Protein AF-A0A821GHL8-F1 (afdb_monomer)

Secondary structure (DSSP, 8-state):
------S-GGGGGBPP--HHHHHHHHHS-B-SSSS-BSTTEEEE-BTTT--EEE-SSSSS--HHHHHHHHH---EEEETTT--EEETTTTEEE-SS-----

Sequence (101 aa):
MTNNVSRCPHVATIGFISSEDYLNVTQNEKCEKCDCIGPHLWLCLREGCLFVGCGSGKEKNDHSTDHEKEKAHPLQFNLTTKRIWCYVCNQEVRLNNDPQF

pLDDT: mean 85.37, std 15.44, range [37.5, 97.56]

Mean predicted aligned error: 6.23 Å

Nearest PDB structures (foldseek):
  2uzg-assembly1_A  TM=8.404E-01  e=7.650E-09  Homo sapiens
  3phd-assembly1_B  TM=9.073E-01  e=5.198E-06  Homo sapiens
  3phd-assembly1_D  TM=8.549E-01  e=4.015E-06  Homo sapiens
  4zux-assembly1_U  TM=7.223E-01  e=7.499E-04  Saccharomyces cerevisiae S288C
  4zux-assembly2_e  TM=6.440E-01  e=9.101E-04  Saccharomyces cerevisiae S288C

Structure (mmCIF, N/CA/C/O backbone):
data_AF-A0A821GHL8-F1
#
_entry.id   AF-A0A821GHL8-F1
#
loop_
_atom_site.group_PDB
_atom_site.id
_atom_site.type_symbol
_atom_site.label_atom_id
_atom_site.label_alt_id
_atom_site.label_comp_id
_atom_site.label_asym_id
_atom_site.label_entity_id
_atom_site.label_seq_id
_atom_site.pdbx_PDB_ins_code
_atom_site.Cartn_x
_atom_site.Cartn_y
_atom_site.Cartn_z
_atom_site.occupancy
_atom_site.B_iso_or_equiv
_atom_site.auth_seq_id
_atom_site.auth_comp_id
_atom_site.auth_asym_id
_atom_site.auth_atom_id
_atom_site.pdbx_PDB_model_num
ATOM 1 N N . MET A 1 1 ? 5.433 15.308 -27.112 1.00 37.50 1 MET A N 1
ATOM 2 C CA . MET A 1 1 ? 4.492 14.627 -26.199 1.00 37.50 1 MET A CA 1
ATOM 3 C C . MET A 1 1 ? 5.303 14.205 -24.988 1.00 37.50 1 MET A C 1
ATOM 5 O O . MET A 1 1 ? 6.117 13.301 -25.109 1.00 37.50 1 MET A O 1
ATOM 9 N N . THR A 1 2 ? 5.235 14.947 -23.884 1.00 38.91 2 THR A N 1
ATOM 10 C CA . THR A 1 2 ? 6.004 14.618 -22.677 1.00 38.91 2 THR A CA 1
ATOM 11 C C . THR A 1 2 ? 5.382 13.376 -22.054 1.00 38.91 2 THR A C 1
ATOM 13 O O . THR A 1 2 ? 4.350 13.453 -21.396 1.00 38.91 2 THR A O 1
ATOM 16 N N . ASN A 1 3 ? 5.970 12.212 -22.335 1.00 43.84 3 ASN A N 1
ATOM 17 C CA . ASN A 1 3 ? 5.572 10.964 -21.701 1.00 43.84 3 ASN A CA 1
ATOM 18 C C . ASN A 1 3 ? 6.010 11.065 -20.235 1.00 43.84 3 ASN A C 1
ATOM 20 O O . ASN A 1 3 ? 7.174 10.856 -19.897 1.00 43.84 3 ASN A O 1
ATOM 24 N N . ASN A 1 4 ? 5.109 11.579 -19.405 1.00 52.84 4 ASN A N 1
ATOM 25 C CA . ASN A 1 4 ? 5.368 11.904 -18.014 1.00 52.84 4 ASN A CA 1
ATOM 26 C C . ASN A 1 4 ? 5.201 10.606 -17.222 1.00 52.84 4 ASN A C 1
ATOM 28 O O . ASN A 1 4 ? 4.097 10.257 -16.820 1.00 52.84 4 ASN A O 1
ATOM 32 N N . VAL A 1 5 ? 6.285 9.835 -17.133 1.00 61.31 5 VAL A N 1
ATOM 33 C CA . VAL A 1 5 ? 6.319 8.529 -16.470 1.00 61.31 5 VAL A CA 1
ATOM 34 C C . VAL A 1 5 ? 6.838 8.738 -15.050 1.00 61.31 5 VAL A C 1
ATOM 36 O O . VAL A 1 5 ? 7.853 9.411 -14.853 1.00 61.31 5 VAL A O 1
ATOM 39 N N . SER A 1 6 ? 6.157 8.172 -14.050 1.00 74.12 6 SER A N 1
ATOM 40 C CA . SER A 1 6 ? 6.685 8.100 -12.683 1.00 74.12 6 SER A CA 1
ATOM 41 C C . SER A 1 6 ? 8.142 7.619 -12.678 1.00 74.12 6 SER A C 1
ATOM 43 O O . SER A 1 6 ? 8.515 6.729 -13.439 1.00 74.12 6 SER A O 1
ATOM 45 N N . ARG A 1 7 ? 8.974 8.154 -11.775 1.00 84.00 7 ARG A N 1
ATOM 46 C CA . ARG A 1 7 ? 10.375 7.710 -11.618 1.00 84.00 7 ARG A CA 1
ATOM 47 C C . ARG A 1 7 ? 10.502 6.276 -11.092 1.00 84.00 7 ARG A C 1
ATOM 49 O O . ARG A 1 7 ? 11.598 5.727 -11.087 1.00 84.00 7 ARG A O 1
ATOM 56 N N . CYS A 1 8 ? 9.407 5.686 -10.617 1.00 90.88 8 CYS A N 1
ATOM 57 C CA . CYS A 1 8 ? 9.374 4.306 -10.171 1.00 90.88 8 CYS A CA 1
ATOM 58 C C . CYS A 1 8 ? 8.832 3.415 -11.300 1.00 90.88 8 CYS A C 1
ATOM 60 O O . CYS A 1 8 ? 7.654 3.537 -11.629 1.00 90.88 8 CYS A O 1
ATOM 62 N N . PRO A 1 9 ? 9.623 2.485 -11.866 1.00 91.31 9 PRO A N 1
ATOM 63 C CA . PRO A 1 9 ? 9.128 1.578 -12.906 1.00 91.31 9 PRO A CA 1
ATOM 64 C C . PRO A 1 9 ? 8.053 0.616 -12.379 1.00 91.31 9 PRO A C 1
ATOM 66 O O . PRO A 1 9 ? 7.223 0.127 -13.141 1.00 91.31 9 PRO A O 1
ATOM 69 N N . HIS A 1 10 ? 8.015 0.379 -11.064 1.00 94.00 10 HIS A N 1
ATOM 70 C CA . HIS A 1 10 ? 7.058 -0.532 -10.443 1.00 94.00 10 HIS A CA 1
ATOM 71 C C . HIS A 1 10 ? 5.625 -0.002 -10.444 1.00 94.00 10 HIS A C 1
ATOM 73 O O . HIS A 1 10 ? 4.721 -0.778 -10.158 1.00 94.00 10 HIS A O 1
ATOM 79 N N . VAL A 1 11 ? 5.373 1.264 -10.807 1.00 92.00 11 VAL A N 1
ATOM 80 C CA . VAL A 1 11 ? 3.993 1.768 -10.979 1.00 92.00 11 VAL A CA 1
ATOM 81 C C . VAL A 1 11 ? 3.208 0.968 -12.012 1.00 92.00 11 VAL A C 1
ATOM 83 O O . VAL A 1 11 ? 1.993 0.873 -11.906 1.00 92.00 11 VAL A O 1
ATOM 86 N N . ALA A 1 12 ? 3.899 0.322 -12.956 1.00 89.44 12 ALA A N 1
ATOM 87 C CA . ALA A 1 12 ? 3.296 -0.606 -13.908 1.00 89.44 12 ALA A CA 1
ATOM 88 C C . ALA A 1 12 ? 2.690 -1.863 -13.248 1.00 89.44 12 ALA A C 1
ATOM 90 O O . ALA A 1 12 ? 1.955 -2.594 -13.899 1.00 89.44 12 ALA A O 1
ATOM 91 N N . THR A 1 13 ? 3.002 -2.128 -11.974 1.00 90.38 13 THR A N 1
ATOM 92 C CA . THR A 1 13 ? 2.451 -3.249 -11.189 1.00 90.38 13 THR A CA 1
ATOM 93 C C . THR A 1 13 ? 1.209 -2.872 -10.381 1.00 90.38 13 THR A C 1
ATOM 95 O O . THR A 1 13 ? 0.616 -3.747 -9.746 1.00 90.38 13 THR A O 1
ATOM 98 N N . ILE A 1 14 ? 0.827 -1.587 -10.380 1.00 91.38 14 ILE A N 1
ATOM 99 C CA . ILE A 1 14 ? -0.395 -1.127 -9.722 1.00 91.38 14 ILE A CA 1
ATOM 100 C C . ILE A 1 14 ? -1.584 -1.735 -10.459 1.00 91.38 14 ILE A C 1
ATOM 102 O O . ILE A 1 14 ? -1.750 -1.538 -11.661 1.00 91.38 14 ILE A O 1
ATOM 106 N N . GLY A 1 15 ? -2.398 -2.476 -9.720 1.00 88.75 15 GLY A N 1
ATOM 107 C CA . GLY A 1 15 ? -3.649 -3.015 -10.218 1.00 88.75 15 GLY A CA 1
ATOM 108 C C . GLY A 1 15 ? -4.781 -2.004 -10.169 1.0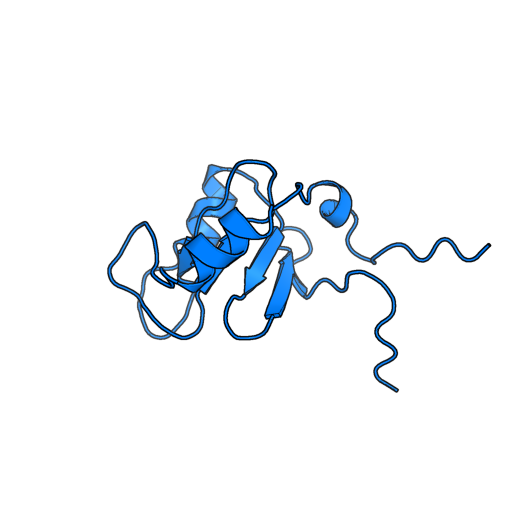0 88.75 15 GLY A C 1
ATOM 109 O O . GLY A 1 15 ? -4.718 -0.991 -9.469 1.00 88.75 15 GLY A O 1
ATOM 110 N N . PHE A 1 16 ? -5.859 -2.324 -10.877 1.00 88.25 16 PHE A N 1
ATOM 111 C CA . PHE A 1 16 ? -7.118 -1.624 -10.688 1.00 88.25 16 PHE A CA 1
ATOM 112 C C . PHE A 1 16 ? -7.666 -1.925 -9.287 1.00 88.25 16 PHE A C 1
ATOM 114 O O . PHE A 1 16 ? -7.805 -3.084 -8.902 1.00 88.25 16 PHE A O 1
ATOM 121 N N . ILE A 1 17 ? -7.973 -0.871 -8.535 1.00 88.00 17 ILE A N 1
ATOM 122 C CA . ILE A 1 17 ? -8.690 -0.945 -7.261 1.00 88.00 17 ILE A CA 1
ATOM 123 C C . ILE A 1 17 ? -10.008 -0.220 -7.483 1.00 88.00 17 ILE A C 1
ATOM 125 O O . ILE A 1 17 ? -10.012 0.962 -7.841 1.00 88.00 17 ILE A O 1
ATOM 129 N N . SER A 1 18 ? -11.123 -0.929 -7.315 1.00 89.88 18 SER A N 1
ATOM 130 C CA . SER A 1 18 ? -12.436 -0.322 -7.491 1.00 89.88 18 SER A CA 1
ATOM 131 C C . SER A 1 18 ? -12.719 0.685 -6.372 1.00 89.88 18 SER A C 1
ATOM 133 O O . SER A 1 18 ? -12.143 0.627 -5.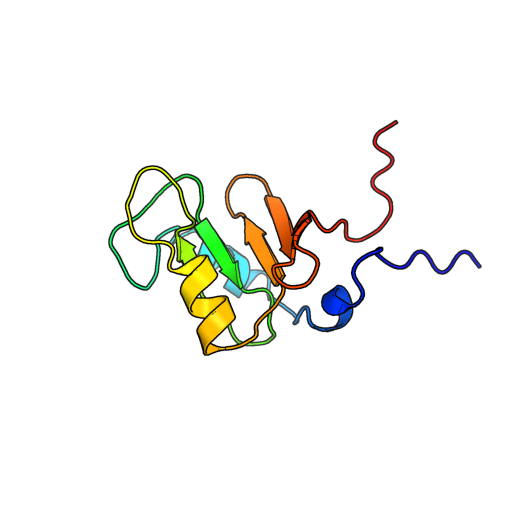283 1.00 89.88 18 SER A O 1
ATOM 135 N N . SER A 1 19 ? -13.634 1.625 -6.618 1.00 89.31 19 SER A N 1
ATOM 136 C CA . SER A 1 19 ? -14.081 2.540 -5.562 1.00 89.31 19 SER A CA 1
ATOM 137 C C . SER A 1 19 ? -14.710 1.790 -4.387 1.00 89.31 19 SER A C 1
ATOM 139 O O . SER A 1 19 ? -14.550 2.220 -3.253 1.00 89.31 19 SER A O 1
ATOM 141 N N . GLU A 1 20 ? -15.384 0.669 -4.646 1.00 91.75 20 GLU A N 1
ATOM 142 C CA . GLU A 1 20 ? -15.977 -0.182 -3.614 1.00 91.75 20 GLU A CA 1
ATOM 143 C C . GLU A 1 20 ? -14.903 -0.844 -2.747 1.00 91.75 20 GLU A C 1
ATOM 145 O O . GLU A 1 20 ? -14.957 -0.728 -1.527 1.00 91.75 20 GLU A O 1
ATOM 150 N N . ASP A 1 21 ? -13.872 -1.436 -3.354 1.00 90.69 21 ASP A N 1
ATOM 151 C CA . ASP A 1 21 ? -12.744 -2.022 -2.618 1.00 90.69 21 ASP A CA 1
ATOM 152 C C . ASP A 1 21 ? -12.033 -0.975 -1.761 1.00 90.69 21 ASP A C 1
ATOM 154 O O . ASP A 1 21 ? -11.737 -1.204 -0.589 1.00 90.69 21 ASP A O 1
ATOM 158 N N . TYR A 1 22 ? -11.797 0.208 -2.331 1.00 88.69 22 TYR A N 1
ATOM 159 C CA . TYR A 1 22 ? -11.188 1.314 -1.604 1.00 88.69 22 TYR A CA 1
ATOM 160 C C . TYR A 1 22 ? -12.052 1.771 -0.418 1.00 88.69 22 TYR A C 1
ATOM 162 O O . TYR A 1 22 ? -11.532 2.007 0.675 1.00 88.69 22 TYR A O 1
ATOM 170 N N . LEU A 1 23 ? -13.372 1.877 -0.597 1.00 90.81 23 LEU A N 1
ATOM 171 C CA . LEU A 1 23 ? -14.301 2.212 0.486 1.00 90.81 23 LEU A CA 1
ATOM 172 C C . LEU A 1 23 ? -14.322 1.125 1.564 1.00 90.81 23 LEU A C 1
ATOM 174 O O . LEU A 1 23 ? -14.210 1.447 2.742 1.00 90.81 23 LEU A O 1
ATOM 178 N N . ASN A 1 24 ? -14.365 -0.148 1.178 1.00 90.25 24 ASN A N 1
ATOM 179 C CA . ASN A 1 24 ? -14.340 -1.272 2.111 1.00 90.25 24 ASN A CA 1
ATOM 180 C C . ASN A 1 24 ? -13.059 -1.280 2.954 1.00 90.25 24 ASN A C 1
ATOM 182 O O . ASN A 1 24 ? -13.124 -1.447 4.173 1.00 90.25 24 ASN A O 1
ATOM 186 N N . VAL A 1 25 ? -11.902 -1.042 2.329 1.00 90.31 25 VAL A N 1
ATOM 187 C CA . VAL A 1 25 ? -10.613 -0.927 3.028 1.00 90.31 25 VAL A CA 1
ATOM 188 C C . VAL A 1 25 ? -10.603 0.271 3.981 1.00 90.31 25 VAL A C 1
ATOM 190 O O . VAL A 1 25 ? -10.180 0.145 5.126 1.00 90.31 25 VAL A O 1
ATOM 193 N N . THR A 1 26 ? -11.081 1.434 3.532 1.00 85.81 26 THR A N 1
ATOM 194 C CA . THR A 1 26 ? -11.072 2.668 4.342 1.00 85.81 26 THR A CA 1
ATOM 195 C C . THR A 1 26 ? -12.144 2.706 5.434 1.00 85.81 26 THR A C 1
ATOM 197 O O . THR A 1 26 ? -12.023 3.474 6.380 1.00 85.81 26 THR A O 1
ATOM 200 N N . GLN A 1 27 ? -13.186 1.880 5.354 1.00 87.94 27 GLN A N 1
ATOM 201 C CA . GLN A 1 27 ? -14.140 1.685 6.451 1.00 87.94 27 GLN A CA 1
ATOM 202 C C . GLN A 1 27 ? -13.619 0.697 7.500 1.00 87.94 27 GLN A C 1
ATOM 204 O O . GLN A 1 27 ? -13.963 0.811 8.675 1.00 87.94 27 GLN A O 1
ATOM 209 N N . ASN A 1 28 ? -12.771 -0.248 7.087 1.00 85.00 28 ASN A N 1
ATOM 210 C CA . ASN A 1 28 ? -12.177 -1.276 7.937 1.00 85.00 28 ASN A CA 1
ATOM 211 C C . ASN A 1 28 ? -10.670 -1.034 8.124 1.00 85.00 28 ASN A C 1
ATOM 213 O O . ASN A 1 28 ? -9.874 -1.953 7.947 1.00 85.00 28 ASN A O 1
ATOM 217 N N . GLU A 1 29 ? -10.270 0.197 8.470 1.00 82.75 29 GLU A N 1
ATOM 218 C CA . GLU A 1 29 ? -8.868 0.611 8.672 1.00 82.75 29 GLU A CA 1
ATOM 219 C C . GLU A 1 29 ? -8.202 -0.108 9.864 1.00 82.75 29 GLU A C 1
ATOM 221 O O . GLU A 1 29 ? -7.966 0.462 10.934 1.00 82.75 29 GLU A O 1
ATOM 226 N N . LYS A 1 30 ? -7.865 -1.382 9.660 1.00 91.81 30 LYS A N 1
ATOM 227 C CA . LYS A 1 30 ? -7.190 -2.284 10.594 1.00 91.81 30 LYS A CA 1
ATOM 228 C C . LYS A 1 30 ? -6.189 -3.147 9.827 1.00 91.81 30 LYS A C 1
ATOM 230 O O . LYS A 1 30 ? -6.408 -3.484 8.668 1.00 91.81 30 LYS A O 1
ATOM 235 N N . CYS A 1 31 ? -5.097 -3.537 10.475 1.00 93.69 31 CYS A N 1
ATOM 236 C CA . CYS A 1 31 ? -4.226 -4.572 9.930 1.00 93.69 31 CYS A CA 1
ATOM 237 C C . CYS A 1 31 ? -4.946 -5.932 9.862 1.00 93.69 31 CYS A C 1
ATOM 239 O O . CYS A 1 31 ? -5.635 -6.331 10.796 1.00 93.69 31 CYS A O 1
ATOM 241 N N . GLU A 1 32 ? -4.728 -6.693 8.792 1.00 93.81 32 GLU A N 1
ATOM 242 C CA . GLU A 1 32 ? -5.311 -8.035 8.653 1.00 93.81 32 GLU A CA 1
ATOM 243 C C . GLU A 1 32 ? -4.620 -9.108 9.509 1.00 93.81 32 GLU A C 1
ATOM 245 O O . GLU A 1 32 ? -5.205 -10.155 9.776 1.00 93.81 32 GLU A O 1
ATOM 250 N N . LYS A 1 33 ? -3.380 -8.863 9.959 1.00 93.00 33 LYS A N 1
ATOM 251 C CA . LYS A 1 33 ? -2.591 -9.818 10.760 1.00 93.00 33 LYS A CA 1
ATOM 252 C C . LYS A 1 33 ? -2.570 -9.504 12.268 1.00 93.00 33 LYS A C 1
ATOM 254 O O . LYS A 1 33 ? -2.134 -10.347 13.047 1.00 93.00 33 LYS A O 1
ATOM 259 N N . CYS A 1 34 ? -3.022 -8.327 12.711 1.00 90.94 34 CYS A N 1
ATOM 260 C CA . CYS A 1 34 ? -3.056 -7.955 14.136 1.00 90.94 34 CYS A CA 1
ATOM 261 C C . CYS A 1 34 ? -4.115 -6.892 14.453 1.00 90.94 34 CYS A C 1
ATOM 263 O O . CYS A 1 34 ? -4.805 -6.393 13.573 1.00 90.94 34 CYS A O 1
ATOM 265 N N . ASP A 1 35 ? -4.211 -6.497 15.723 1.00 88.25 35 ASP A N 1
ATOM 266 C CA . ASP A 1 35 ? -5.180 -5.498 16.185 1.00 88.2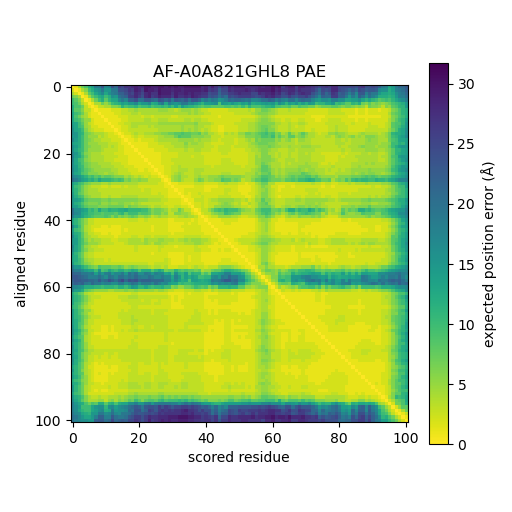5 35 ASP A CA 1
ATOM 267 C C . ASP A 1 35 ? -4.749 -4.035 15.993 1.00 88.25 35 ASP A C 1
ATOM 269 O O . ASP A 1 35 ? -5.411 -3.125 16.491 1.00 88.25 35 ASP A O 1
ATOM 273 N N . CYS A 1 36 ? -3.667 -3.783 15.248 1.00 88.19 36 CYS A N 1
ATOM 274 C CA . CYS A 1 36 ? -3.225 -2.424 14.961 1.00 88.19 36 CYS A CA 1
ATOM 275 C C . CYS A 1 36 ? -4.267 -1.675 14.115 1.00 88.19 36 CYS A C 1
ATOM 277 O O . CYS A 1 36 ? -4.652 -2.118 13.030 1.00 88.19 36 CYS A O 1
ATOM 279 N N . ILE A 1 37 ? -4.658 -0.506 14.614 1.00 86.00 37 ILE A N 1
ATOM 280 C CA . ILE A 1 37 ? -5.563 0.458 13.983 1.00 86.00 37 ILE A CA 1
ATOM 281 C C . ILE A 1 37 ? -4.901 1.839 13.952 1.00 86.00 37 ILE A C 1
ATOM 283 O O . ILE A 1 37 ? -3.969 2.112 14.713 1.00 86.00 37 ILE A O 1
ATOM 287 N N . GLY A 1 38 ? -5.424 2.742 13.125 1.00 76.94 38 GLY A N 1
ATOM 288 C CA . GLY A 1 38 ? -5.001 4.142 13.106 1.00 76.94 38 GLY A CA 1
ATOM 289 C C . GLY A 1 38 ? -3.855 4.426 12.125 1.00 76.94 38 GLY A C 1
ATOM 290 O O . GLY A 1 38 ? -3.807 3.826 11.050 1.00 76.94 38 GLY A O 1
ATOM 291 N N . PRO A 1 39 ? -2.962 5.391 12.424 1.00 76.25 39 PRO A N 1
ATOM 292 C CA . PRO A 1 39 ? -1.959 5.832 11.464 1.00 76.25 39 PRO A CA 1
ATOM 293 C C . PRO A 1 39 ? -0.965 4.707 11.157 1.00 76.25 39 PRO A C 1
ATOM 295 O O . PRO A 1 39 ? -0.655 3.899 12.026 1.00 76.25 39 PRO A O 1
ATOM 298 N N . HIS A 1 40 ? -0.412 4.701 9.939 1.00 85.88 40 HIS A N 1
ATOM 299 C CA . HIS A 1 40 ? 0.578 3.718 9.454 1.00 85.88 40 HIS A CA 1
ATOM 300 C C . HIS A 1 40 ? 0.020 2.379 8.946 1.00 85.88 40 HIS A C 1
ATOM 302 O O . HIS A 1 40 ? 0.752 1.388 8.918 1.00 85.88 40 HIS A O 1
ATOM 308 N N . LEU A 1 41 ? -1.232 2.350 8.490 1.00 93.81 41 LEU A N 1
ATOM 309 C CA . LEU A 1 41 ? -1.746 1.246 7.681 1.00 93.81 41 LEU A CA 1
ATOM 310 C C . LEU A 1 41 ? -1.396 1.428 6.202 1.00 93.81 41 LEU A C 1
ATOM 312 O O . LEU A 1 41 ? -1.483 2.532 5.653 1.00 93.81 41 LEU A O 1
ATOM 316 N N . TRP A 1 42 ? -1.012 0.324 5.569 1.00 95.12 42 TRP A N 1
ATOM 317 C CA . TRP A 1 42 ? -0.502 0.265 4.208 1.00 95.12 42 TRP A CA 1
ATOM 318 C C . TRP A 1 42 ? -1.295 -0.744 3.386 1.00 95.12 42 TRP A C 1
ATOM 320 O O . TRP A 1 42 ? -1.223 -1.949 3.622 1.00 95.12 42 TRP A O 1
ATOM 330 N N . LEU A 1 43 ? -2.016 -0.236 2.393 1.00 96.00 43 LEU A N 1
ATOM 331 C CA . LEU A 1 43 ? -2.762 -1.016 1.416 1.00 96.00 43 LEU A CA 1
ATOM 332 C C . LEU A 1 43 ? -1.836 -1.466 0.283 1.00 96.00 43 LEU A C 1
ATOM 334 O O . LEU A 1 43 ? -1.189 -0.640 -0.357 1.00 96.00 43 LEU A O 1
ATOM 338 N N . CYS A 1 44 ? -1.785 -2.762 -0.003 1.00 97.12 44 CYS A N 1
ATOM 339 C CA . CYS A 1 44 ? -1.077 -3.291 -1.160 1.00 97.12 44 CYS A CA 1
ATOM 340 C C . CYS A 1 44 ? -1.751 -2.860 -2.471 1.00 97.12 44 CYS A C 1
ATOM 342 O O . CYS A 1 44 ? -2.947 -3.064 -2.655 1.00 97.12 44 CYS A O 1
ATOM 344 N N . LEU A 1 45 ? -0.967 -2.308 -3.404 1.00 95.75 45 LEU A N 1
ATOM 345 C CA . LEU A 1 45 ? -1.469 -1.830 -4.698 1.00 95.75 45 LEU A CA 1
ATOM 346 C C . LEU A 1 45 ? -1.420 -2.883 -5.814 1.00 95.75 45 LEU A 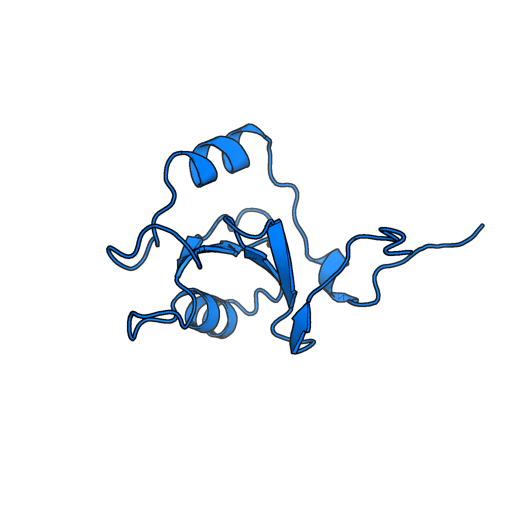C 1
ATOM 348 O O . LEU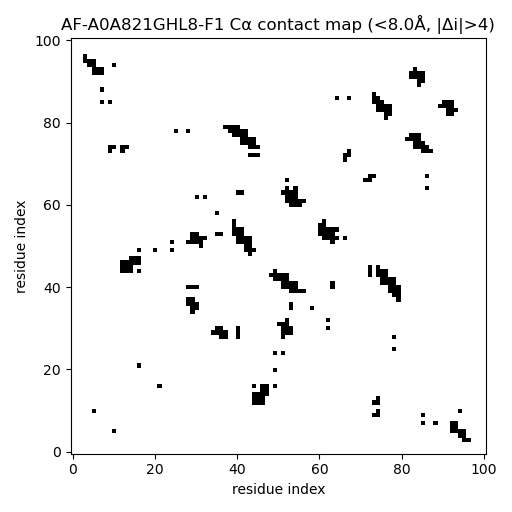 A 1 45 ? -1.732 -2.571 -6.960 1.00 95.75 45 LEU A O 1
ATOM 352 N N . ARG A 1 46 ? -1.019 -4.124 -5.517 1.00 94.94 46 ARG A N 1
ATOM 353 C CA . ARG A 1 46 ? -1.046 -5.207 -6.507 1.00 94.94 46 ARG A CA 1
ATOM 354 C C . ARG A 1 46 ? -2.493 -5.580 -6.832 1.00 94.94 46 ARG A C 1
ATOM 356 O O . ARG A 1 46 ? -3.312 -5.729 -5.926 1.00 94.94 46 ARG A O 1
ATOM 363 N N . GLU A 1 47 ? -2.772 -5.790 -8.116 1.00 87.12 47 GLU A N 1
ATOM 364 C CA . GLU A 1 47 ? -4.077 -6.242 -8.610 1.00 87.12 47 GLU A CA 1
ATOM 365 C C . GLU A 1 47 ? -4.613 -7.449 -7.830 1.00 87.12 47 GLU A C 1
ATOM 367 O O . GLU A 1 47 ? -3.907 -8.443 -7.647 1.00 87.12 47 GLU A O 1
ATOM 372 N N . GLY A 1 48 ? -5.848 -7.328 -7.332 1.00 88.56 48 GLY A N 1
ATOM 373 C CA . GLY A 1 48 ? -6.540 -8.371 -6.573 1.00 88.56 48 GLY A CA 1
ATOM 374 C C . GLY A 1 48 ? -5.974 -8.674 -5.179 1.00 88.56 48 GLY A C 1
ATOM 375 O O . GLY A 1 48 ? -6.459 -9.597 -4.534 1.00 88.56 48 GLY A O 1
ATOM 376 N N . CYS A 1 49 ? -4.956 -7.947 -4.701 1.00 95.12 49 CYS A N 1
ATOM 377 C CA . CYS A 1 49 ? -4.337 -8.246 -3.410 1.00 95.12 49 CYS A CA 1
ATOM 378 C C . CYS A 1 49 ? -5.078 -7.612 -2.230 1.00 95.12 49 CYS A C 1
ATOM 380 O O . CYS A 1 49 ? -5.328 -8.308 -1.256 1.00 95.12 49 CYS A O 1
ATOM 382 N N . LEU A 1 50 ? -5.337 -6.300 -2.290 1.00 94.12 50 LEU A N 1
ATOM 383 C CA . LEU A 1 50 ? -6.039 -5.489 -1.275 1.00 94.12 50 LEU A CA 1
ATOM 384 C C . LEU A 1 50 ? -5.559 -5.618 0.186 1.00 94.12 50 LEU A C 1
ATOM 386 O O . LEU A 1 50 ? -6.194 -5.072 1.081 1.00 94.12 50 LEU A O 1
ATOM 390 N N . PHE A 1 51 ? -4.416 -6.269 0.418 1.00 96.06 51 PHE A N 1
ATOM 391 C CA . PHE A 1 51 ? -3.912 -6.546 1.756 1.00 96.06 51 PHE A CA 1
ATOM 392 C C . PHE A 1 51 ? -3.608 -5.260 2.531 1.00 96.06 51 PHE A C 1
ATOM 394 O O . PHE A 1 51 ? -2.897 -4.392 2.010 1.00 96.06 51 PHE A O 1
ATOM 401 N N . VAL A 1 52 ? -4.064 -5.172 3.783 1.00 95.94 52 VAL A N 1
ATOM 402 C CA . VAL A 1 52 ? -3.763 -4.063 4.701 1.00 95.94 52 VAL A CA 1
ATOM 403 C C . VAL A 1 52 ? -2.805 -4.506 5.810 1.00 95.94 52 VAL A C 1
ATOM 405 O O . VAL A 1 52 ? -3.156 -5.241 6.739 1.00 95.94 52 VAL A O 1
ATOM 408 N N . GLY A 1 53 ? -1.572 -4.001 5.749 1.00 95.38 53 GLY A N 1
ATOM 409 C CA . GLY A 1 53 ? -0.525 -4.243 6.745 1.00 95.38 53 GLY A CA 1
ATOM 410 C C . GLY A 1 53 ? -0.250 -3.021 7.623 1.00 95.38 53 GLY A C 1
ATOM 411 O O . GLY A 1 53 ? -0.276 -1.890 7.143 1.00 95.38 53 GLY A O 1
ATOM 412 N N . CYS A 1 54 ? 0.067 -3.225 8.903 1.00 94.19 54 CYS A N 1
ATOM 413 C CA . CYS A 1 54 ? 0.667 -2.177 9.731 1.00 94.19 54 CYS A CA 1
ATOM 414 C C . CYS A 1 54 ? 2.155 -2.016 9.388 1.00 94.19 54 CYS A C 1
ATOM 416 O O . CYS A 1 54 ? 2.853 -3.005 9.166 1.00 94.19 54 CYS A O 1
ATOM 418 N N . GLY A 1 55 ? 2.626 -0.771 9.301 1.00 89.56 55 GLY A N 1
ATOM 419 C CA . GLY A 1 55 ? 4.045 -0.454 9.122 1.00 89.56 55 GLY A CA 1
ATOM 420 C C . GLY A 1 55 ? 4.803 -0.391 10.449 1.00 89.56 55 GLY A C 1
ATOM 421 O O . GLY A 1 55 ? 4.213 -0.561 11.515 1.00 89.56 55 GLY A O 1
ATOM 422 N N . SER A 1 56 ? 6.092 -0.048 10.387 1.00 75.00 56 SER A N 1
ATOM 423 C CA . SER A 1 56 ? 7.053 0.020 11.508 1.00 75.00 56 SER A CA 1
ATOM 424 C C . SER A 1 56 ? 6.793 1.146 12.546 1.00 75.00 56 SER A C 1
ATOM 426 O O . SER A 1 56 ? 7.716 1.808 13.016 1.00 75.00 56 SER A O 1
ATOM 428 N N . GLY A 1 57 ? 5.529 1.411 12.889 1.00 66.00 57 GLY A N 1
ATOM 429 C CA . GLY A 1 57 ? 5.110 2.399 13.887 1.00 66.00 57 GLY A CA 1
ATOM 430 C C . GLY A 1 57 ? 5.406 1.985 15.337 1.00 66.00 57 GLY A C 1
ATOM 431 O O . GLY A 1 57 ? 6.362 1.276 15.629 1.00 66.00 57 GLY A O 1
ATOM 432 N N . LYS A 1 58 ? 4.575 2.445 16.286 1.00 55.09 58 LYS A N 1
ATOM 433 C CA . LYS A 1 58 ? 4.759 2.211 17.738 1.00 55.09 58 LYS A CA 1
ATOM 434 C C . LYS A 1 58 ? 4.708 0.735 18.171 1.00 55.09 58 LYS A C 1
ATOM 436 O O . LYS A 1 58 ? 5.123 0.421 19.283 1.00 55.09 58 LYS A O 1
ATOM 441 N N . GLU A 1 59 ? 4.208 -0.150 17.320 1.00 57.16 59 GLU A N 1
ATOM 442 C CA . GLU A 1 59 ? 3.965 -1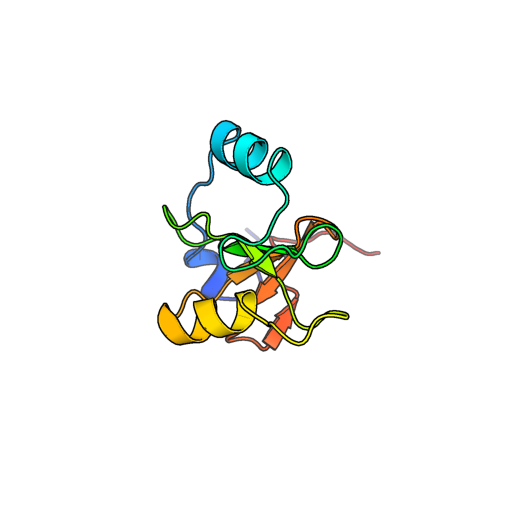.561 17.607 1.00 57.16 59 GLU A CA 1
ATOM 443 C C . GLU A 1 59 ? 5.016 -2.395 16.858 1.00 57.16 59 GLU A C 1
ATOM 445 O O . GLU A 1 59 ? 5.318 -2.120 15.700 1.00 57.16 59 GLU A O 1
ATOM 450 N N . LYS A 1 60 ? 5.593 -3.418 17.498 1.00 65.50 60 LYS A N 1
ATOM 451 C CA . LYS A 1 60 ? 6.731 -4.211 16.976 1.00 65.50 60 LYS A CA 1
ATOM 452 C C . LYS A 1 60 ? 6.430 -5.060 15.725 1.00 65.50 60 LYS A C 1
ATOM 454 O O . LYS A 1 60 ? 7.271 -5.867 15.337 1.00 65.50 60 LYS A O 1
ATOM 459 N N . ASN A 1 61 ? 5.263 -4.899 15.111 1.00 80.62 61 ASN A N 1
ATOM 460 C CA . ASN A 1 61 ? 4.790 -5.732 14.015 1.00 80.62 61 ASN A CA 1
ATOM 461 C C . ASN A 1 61 ? 4.746 -4.899 12.730 1.00 80.62 61 ASN A C 1
ATOM 463 O O . ASN A 1 61 ? 3.972 -3.950 12.634 1.00 80.62 61 ASN A O 1
ATOM 467 N N . ASP A 1 62 ? 5.571 -5.254 11.746 1.00 91.31 62 ASP A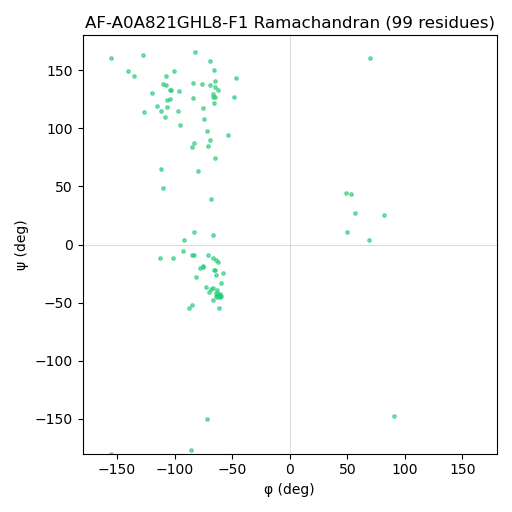 N 1
ATOM 468 C CA . ASP A 1 62 ? 5.646 -4.587 10.443 1.00 91.31 62 ASP A CA 1
ATOM 469 C C . ASP A 1 62 ? 5.120 -5.521 9.346 1.00 91.31 62 ASP A C 1
ATOM 471 O O . ASP A 1 62 ? 5.839 -5.980 8.456 1.00 91.31 62 ASP A O 1
ATOM 475 N N . HIS A 1 63 ? 3.825 -5.827 9.443 1.00 95.25 63 HIS A N 1
ATOM 476 C CA . HIS A 1 63 ? 3.148 -6.741 8.528 1.00 95.25 63 HIS A CA 1
ATOM 477 C C . HIS A 1 63 ? 3.094 -6.221 7.091 1.00 95.25 63 HIS A C 1
ATOM 479 O O . HIS A 1 63 ? 2.931 -7.014 6.167 1.00 95.25 63 HIS A O 1
ATOM 485 N N . SER A 1 64 ? 3.226 -4.907 6.896 1.00 94.94 64 SER A N 1
ATOM 486 C CA . SER A 1 64 ? 3.408 -4.306 5.576 1.00 94.94 64 SER A CA 1
ATOM 487 C C . SER A 1 64 ? 4.699 -4.813 4.929 1.00 94.94 64 SER A C 1
ATOM 489 O O . SER A 1 64 ? 4.671 -5.391 3.844 1.00 94.94 64 SER A O 1
ATOM 491 N N . THR A 1 65 ? 5.822 -4.672 5.635 1.00 94.69 65 THR A N 1
ATOM 492 C CA . THR A 1 65 ? 7.131 -5.124 5.154 1.00 94.69 65 THR A CA 1
ATOM 493 C C . THR A 1 65 ? 7.212 -6.648 5.041 1.00 94.69 65 THR A C 1
ATOM 495 O O . THR A 1 65 ? 7.810 -7.163 4.097 1.00 94.69 65 THR A O 1
ATOM 498 N N . ASP A 1 66 ? 6.607 -7.394 5.968 1.00 95.69 66 ASP A N 1
ATOM 499 C CA . ASP A 1 66 ? 6.578 -8.860 5.887 1.00 95.69 66 ASP A CA 1
ATOM 500 C C . ASP A 1 66 ? 5.793 -9.345 4.664 1.00 95.69 66 ASP A C 1
ATOM 502 O O . ASP A 1 66 ? 6.241 -10.244 3.954 1.00 95.69 66 ASP A O 1
ATOM 506 N N . HIS A 1 67 ? 4.656 -8.710 4.365 1.00 97.00 67 HIS A N 1
ATOM 507 C CA . HIS A 1 67 ? 3.873 -9.007 3.166 1.00 97.00 67 HIS A CA 1
ATOM 508 C C . HIS A 1 67 ? 4.664 -8.763 1.881 1.00 97.00 67 HIS A C 1
ATOM 510 O O . HIS A 1 67 ? 4.625 -9.594 0.971 1.00 97.00 67 HIS A O 1
ATOM 516 N N . GLU A 1 68 ? 5.410 -7.659 1.801 1.00 96.25 68 GLU A N 1
ATOM 517 C CA . GLU A 1 68 ? 6.260 -7.400 0.640 1.00 96.25 68 GLU A CA 1
ATOM 518 C C . GLU A 1 68 ? 7.314 -8.496 0.455 1.00 96.25 68 GLU A C 1
ATOM 520 O O . GLU A 1 68 ? 7.430 -9.023 -0.649 1.00 96.25 68 GLU A O 1
ATOM 525 N N . LYS A 1 69 ? 7.988 -8.930 1.526 1.00 96.19 69 LYS A N 1
ATOM 526 C CA . LYS A 1 69 ? 8.969 -10.028 1.468 1.00 96.19 69 LYS A CA 1
ATOM 527 C C . LYS A 1 69 ? 8.344 -11.364 1.060 1.00 96.19 69 LYS A C 1
ATOM 529 O O . LYS A 1 69 ? 8.962 -12.131 0.327 1.00 96.19 69 LYS A O 1
ATOM 534 N N . GLU A 1 70 ? 7.137 -11.659 1.543 1.00 97.12 70 GLU A N 1
ATOM 535 C CA . GLU A 1 70 ? 6.424 -12.914 1.267 1.00 97.12 70 GLU A CA 1
ATOM 536 C C . GLU A 1 70 ? 5.877 -12.981 -0.169 1.00 97.12 70 GLU A C 1
ATOM 538 O O . GLU A 1 70 ? 5.837 -14.059 -0.768 1.00 97.12 70 GLU A O 1
ATOM 543 N N . LYS A 1 71 ? 5.407 -11.853 -0.715 1.00 97.19 71 LYS A N 1
ATOM 544 C CA . LYS A 1 71 ? 4.674 -11.804 -1.994 1.00 97.19 71 LYS A CA 1
ATOM 545 C C . LYS A 1 71 ? 5.421 -11.103 -3.125 1.00 97.19 71 LYS A C 1
ATOM 547 O O . LYS A 1 71 ? 4.981 -11.189 -4.270 1.00 97.19 71 LYS A O 1
ATOM 552 N N . ALA A 1 72 ? 6.516 -10.407 -2.825 1.00 96.75 72 ALA A N 1
ATOM 553 C CA . ALA A 1 72 ? 7.225 -9.514 -3.740 1.00 96.75 72 ALA A CA 1
ATOM 554 C C . ALA A 1 72 ? 6.287 -8.467 -4.377 1.00 96.75 72 ALA A C 1
ATOM 556 O O . ALA A 1 72 ? 6.304 -8.236 -5.588 1.00 96.75 72 ALA A O 1
ATOM 557 N N . HIS A 1 73 ? 5.401 -7.871 -3.570 1.00 97.56 73 HIS A N 1
ATOM 558 C CA . HIS A 1 73 ? 4.484 -6.813 -4.004 1.00 97.56 73 HIS A CA 1
ATOM 559 C C . HIS A 1 73 ? 5.085 -5.438 -3.682 1.00 97.56 73 HIS A C 1
ATOM 561 O O . HIS A 1 73 ? 5.031 -5.006 -2.534 1.00 97.56 73 HIS A O 1
ATOM 567 N N . PRO A 1 74 ? 5.631 -4.715 -4.673 1.00 96.19 74 PRO A N 1
ATOM 568 C CA . PRO A 1 74 ? 6.594 -3.651 -4.403 1.00 96.19 74 PRO A CA 1
ATOM 569 C C . PRO A 1 74 ? 5.969 -2.346 -3.913 1.00 96.19 74 PRO A C 1
ATOM 571 O O . PRO A 1 74 ? 6.695 -1.507 -3.383 1.00 96.19 74 PRO A O 1
ATOM 574 N N . LEU A 1 75 ? 4.673 -2.127 -4.156 1.00 96.50 75 LEU A N 1
ATOM 575 C CA . LEU A 1 75 ? 4.004 -0.846 -3.944 1.00 96.50 75 LEU A CA 1
ATOM 576 C C . LEU A 1 75 ? 2.878 -0.951 -2.929 1.00 96.50 75 LEU A C 1
ATOM 578 O O . LEU A 1 75 ? 1.978 -1.788 -3.055 1.00 96.50 75 LEU A O 1
ATOM 582 N N . GLN A 1 76 ? 2.901 -0.032 -1.969 1.00 96.25 76 GLN A N 1
ATOM 583 C CA . GLN A 1 76 ? 1.867 0.086 -0.954 1.00 96.25 76 GLN A CA 1
ATOM 584 C C . GLN A 1 76 ? 1.464 1.547 -0.742 1.00 96.25 76 GLN A C 1
ATOM 586 O O . GLN A 1 76 ? 2.288 2.456 -0.835 1.00 96.25 76 GLN A O 1
ATOM 591 N N . PHE A 1 77 ? 0.185 1.771 -0.462 1.00 94.81 77 PHE A N 1
ATOM 592 C CA . PHE A 1 77 ? -0.423 3.075 -0.240 1.00 94.81 77 PHE A CA 1
ATOM 593 C C . PHE A 1 77 ? -0.730 3.273 1.238 1.00 94.81 77 PHE A C 1
ATOM 595 O O . PHE A 1 77 ? -1.441 2.477 1.847 1.00 94.81 77 PHE A O 1
ATOM 602 N N . ASN A 1 78 ? -0.216 4.349 1.818 1.00 93.75 78 ASN A N 1
ATOM 603 C CA . ASN A 1 78 ? -0.515 4.703 3.192 1.00 93.75 78 ASN A CA 1
ATOM 604 C C . ASN A 1 78 ? -1.931 5.281 3.285 1.00 93.75 78 ASN A C 1
ATOM 606 O O . ASN A 1 78 ? -2.208 6.349 2.729 1.00 93.75 78 ASN A O 1
ATOM 610 N N . LEU A 1 79 ? -2.814 4.606 4.021 1.00 92.12 79 LEU A N 1
ATOM 611 C CA . LEU A 1 79 ? -4.221 4.997 4.126 1.00 92.12 79 LEU A CA 1
ATOM 612 C C . LEU A 1 79 ? -4.406 6.362 4.801 1.00 92.12 79 LEU A C 1
ATOM 614 O O . LEU A 1 79 ? -5.345 7.080 4.465 1.00 92.12 79 LEU A O 1
ATOM 618 N N . THR A 1 80 ? -3.475 6.779 5.661 1.00 90.00 80 THR A N 1
ATOM 619 C CA . THR A 1 80 ? -3.533 8.064 6.368 1.00 90.00 80 THR A CA 1
ATOM 620 C C . THR A 1 80 ? -2.905 9.198 5.565 1.00 90.00 80 THR A C 1
ATOM 622 O O . THR A 1 80 ? -3.536 10.225 5.336 1.00 90.00 80 THR A O 1
ATOM 625 N N . THR A 1 81 ? -1.651 9.035 5.136 1.00 90.56 81 THR A N 1
ATOM 626 C CA . THR A 1 81 ? -0.888 10.117 4.489 1.00 90.56 81 THR A CA 1
ATOM 627 C C . THR A 1 81 ? -1.147 10.223 2.993 1.00 90.56 81 THR A C 1
ATOM 629 O O . THR A 1 81 ? -0.686 11.179 2.372 1.00 90.56 81 THR A O 1
ATOM 632 N N . LYS A 1 82 ? -1.864 9.248 2.418 1.00 90.94 82 LYS A N 1
ATOM 633 C CA . LYS A 1 82 ? -2.173 9.144 0.987 1.00 90.94 82 LYS A CA 1
ATOM 634 C C . LYS A 1 82 ? -0.917 9.132 0.099 1.00 90.94 82 LYS A C 1
ATOM 636 O O . LYS A 1 82 ? -0.950 9.546 -1.056 1.00 90.94 82 LYS A O 1
ATOM 641 N N . ARG A 1 83 ? 0.205 8.655 0.650 1.00 92.25 83 ARG A N 1
ATOM 642 C CA . ARG A 1 83 ? 1.504 8.511 -0.027 1.00 92.25 83 ARG A CA 1
ATOM 643 C C . ARG A 1 83 ? 1.714 7.068 -0.459 1.00 92.25 83 ARG A C 1
ATOM 645 O O . ARG A 1 83 ? 1.266 6.145 0.217 1.00 92.25 83 ARG A O 1
ATOM 652 N N . ILE A 1 84 ? 2.437 6.873 -1.556 1.00 93.94 84 ILE A N 1
ATOM 653 C CA . ILE A 1 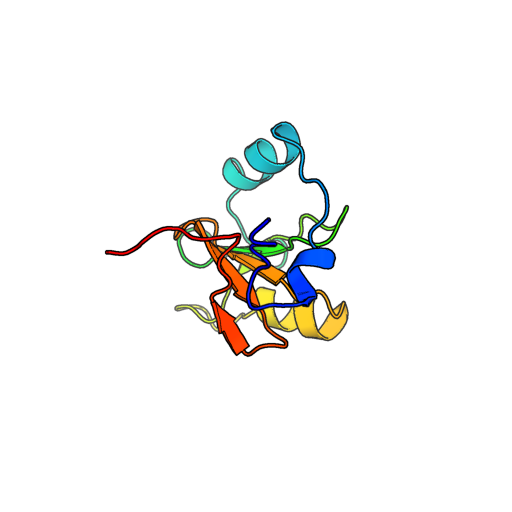84 ? 2.821 5.545 -2.042 1.00 93.94 84 ILE A CA 1
ATOM 654 C C . ILE A 1 84 ? 4.277 5.300 -1.683 1.00 93.94 84 ILE A C 1
ATOM 656 O O . ILE A 1 84 ? 5.124 6.149 -1.946 1.00 93.94 84 ILE A O 1
ATOM 660 N N . TRP A 1 85 ? 4.579 4.131 -1.137 1.00 95.38 85 TRP A N 1
ATOM 661 C CA . TRP A 1 85 ? 5.942 3.675 -0.912 1.00 95.38 85 TRP A CA 1
ATOM 662 C C . TRP A 1 85 ? 6.278 2.533 -1.862 1.00 95.38 85 TRP A C 1
ATOM 664 O O . TRP A 1 85 ? 5.458 1.637 -2.075 1.00 95.38 85 TRP A O 1
ATOM 674 N N . CYS A 1 86 ? 7.485 2.566 -2.425 1.00 96.50 86 CYS A N 1
ATOM 675 C CA . CYS A 1 86 ? 8.056 1.430 -3.126 1.00 96.50 86 CYS A CA 1
ATOM 676 C C . CYS A 1 86 ? 9.163 0.803 -2.292 1.00 96.50 86 CYS A C 1
ATOM 678 O O . CYS A 1 86 ? 10.191 1.441 -2.066 1.00 96.50 86 CYS A O 1
ATOM 680 N N . TYR A 1 87 ? 8.987 -0.4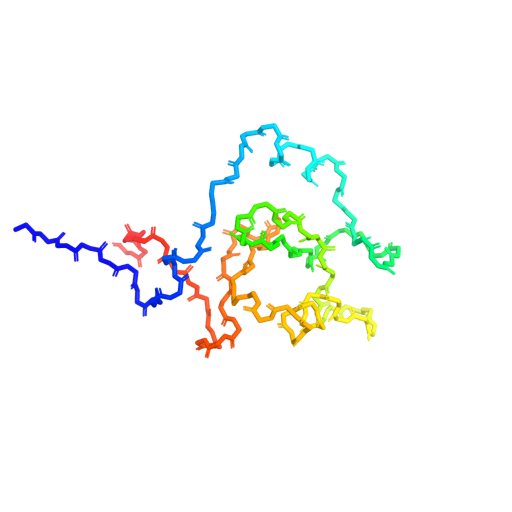58 -1.915 1.00 95.56 87 TYR A N 1
ATOM 681 C CA . TYR A 1 87 ? 9.988 -1.213 -1.164 1.00 95.56 87 TYR A CA 1
ATOM 682 C C . TYR A 1 87 ? 11.239 -1.504 -1.995 1.00 95.56 87 TYR A C 1
ATOM 684 O O . TYR A 1 87 ? 12.351 -1.352 -1.501 1.00 95.56 87 TYR A O 1
ATOM 692 N N . VAL A 1 88 ? 11.078 -1.798 -3.290 1.00 96.12 88 VAL A N 1
ATOM 693 C CA . VAL A 1 88 ? 12.210 -2.083 -4.190 1.00 96.12 88 VAL A CA 1
ATOM 694 C C . VAL A 1 88 ? 13.041 -0.830 -4.485 1.00 96.12 88 VAL A C 1
ATOM 696 O O . VAL A 1 88 ? 14.266 -0.888 -4.510 1.00 96.12 88 VAL A O 1
ATOM 699 N N . CYS A 1 89 ? 12.397 0.322 -4.705 1.00 94.69 89 CYS A N 1
ATOM 700 C CA . CYS A 1 89 ? 13.108 1.591 -4.917 1.00 94.69 89 CYS A CA 1
ATOM 701 C C . CYS A 1 89 ? 13.509 2.282 -3.605 1.00 94.69 89 CYS A C 1
ATOM 703 O O . CYS A 1 89 ? 14.216 3.285 -3.657 1.00 94.69 89 CYS A O 1
ATOM 705 N N . ASN A 1 90 ? 13.027 1.783 -2.464 1.00 94.62 90 ASN A N 1
ATOM 706 C CA . ASN A 1 90 ? 13.216 2.352 -1.133 1.00 94.62 90 ASN A CA 1
ATOM 707 C C . ASN A 1 90 ? 12.911 3.863 -1.059 1.00 94.62 90 ASN A C 1
ATOM 709 O O . ASN A 1 90 ? 13.688 4.648 -0.515 1.00 94.62 90 ASN A O 1
ATOM 713 N N . GLN A 1 91 ? 11.803 4.283 -1.676 1.00 93.44 91 GLN A N 1
ATOM 714 C CA . GLN A 1 91 ? 11.412 5.692 -1.742 1.00 93.44 91 GLN A CA 1
ATOM 715 C C . GLN A 1 91 ? 9.903 5.875 -1.925 1.00 93.44 91 GLN A C 1
ATOM 717 O O . GLN A 1 91 ? 9.196 4.990 -2.420 1.00 93.44 91 GLN A O 1
ATOM 722 N N . GLU A 1 92 ? 9.429 7.079 -1.598 1.00 94.06 92 GLU A N 1
ATOM 723 C CA . GLU A 1 92 ? 8.084 7.527 -1.948 1.00 94.06 92 GLU A CA 1
ATOM 724 C C . GLU A 1 92 ? 7.934 7.636 -3.472 1.00 94.06 92 GLU A C 1
ATOM 726 O O . GLU A 1 92 ? 8.797 8.170 -4.175 1.00 94.06 92 GLU A O 1
ATOM 731 N N . VAL A 1 93 ? 6.810 7.140 -3.983 1.00 92.38 93 VAL A N 1
ATOM 732 C CA . VAL A 1 93 ? 6.467 7.166 -5.401 1.00 92.38 93 VAL A CA 1
ATOM 733 C C . VAL A 1 93 ? 5.420 8.233 -5.664 1.00 92.38 93 VAL A C 1
ATOM 735 O O . VAL A 1 93 ? 4.388 8.294 -5.002 1.00 92.38 93 VAL A O 1
ATOM 738 N N . ARG A 1 94 ? 5.664 9.038 -6.699 1.00 86.25 94 ARG A N 1
ATOM 739 C CA . ARG A 1 94 ? 4.686 9.986 -7.240 1.00 86.25 94 ARG A CA 1
ATOM 740 C C . ARG A 1 94 ? 4.103 9.447 -8.537 1.00 86.25 94 ARG A C 1
ATOM 742 O O . ARG A 1 94 ? 4.855 9.117 -9.458 1.00 86.25 94 ARG A O 1
ATOM 749 N N . LEU A 1 95 ? 2.778 9.356 -8.609 1.00 77.38 95 LEU A N 1
ATOM 750 C CA . LEU A 1 95 ? 2.042 9.023 -9.827 1.00 77.38 95 LEU A CA 1
ATOM 751 C C . LEU A 1 95 ? 1.840 10.323 -10.621 1.00 77.38 95 LEU A C 1
ATOM 753 O O . LEU A 1 95 ? 0.815 10.976 -10.501 1.00 77.38 95 LEU A O 1
ATOM 757 N N . ASN A 1 96 ? 2.855 10.703 -11.399 1.00 69.00 96 ASN A N 1
ATOM 758 C CA . ASN A 1 96 ? 2.910 11.898 -12.259 1.00 69.00 96 ASN A CA 1
ATOM 759 C C . ASN A 1 96 ? 2.989 13.251 -11.520 1.00 69.00 96 ASN A C 1
ATOM 761 O O . ASN A 1 96 ? 2.764 13.325 -10.316 1.00 69.00 96 ASN A O 1
ATOM 765 N N . ASN A 1 97 ? 3.434 14.295 -12.243 1.00 53.12 97 ASN A N 1
ATOM 766 C CA . ASN A 1 97 ? 3.765 15.631 -11.717 1.00 53.12 97 ASN A CA 1
ATOM 767 C C . ASN A 1 97 ? 2.611 16.240 -10.904 1.00 53.12 97 ASN A C 1
ATOM 769 O O . ASN A 1 97 ? 1.760 16.930 -11.456 1.00 53.12 97 ASN A O 1
ATOM 773 N N . ASP A 1 98 ? 2.649 16.053 -9.592 1.00 46.44 98 ASP A N 1
ATOM 774 C CA . ASP A 1 98 ? 2.191 17.065 -8.655 1.00 46.44 98 ASP A CA 1
ATOM 775 C C . ASP A 1 98 ? 3.284 18.149 -8.646 1.00 46.44 98 ASP A C 1
ATOM 777 O O . ASP A 1 98 ? 4.414 17.862 -8.216 1.00 46.44 98 ASP A O 1
ATOM 781 N N . PRO A 1 99 ? 3.044 19.338 -9.229 1.00 43.50 99 PRO A N 1
ATOM 782 C CA . PRO A 1 99 ? 3.988 20.433 -9.161 1.00 43.50 99 PRO A CA 1
ATOM 783 C C . PRO A 1 99 ? 3.965 20.940 -7.722 1.00 43.50 99 PRO A C 1
ATOM 785 O O . PRO A 1 99 ? 3.263 21.884 -7.386 1.00 43.50 99 PRO A O 1
ATOM 788 N N . GLN A 1 100 ? 4.742 20.320 -6.840 1.00 42.12 100 GLN A N 1
ATOM 789 C CA . GLN A 1 100 ? 5.092 20.963 -5.578 1.00 42.12 100 GLN A CA 1
ATOM 790 C C . GLN A 1 100 ? 6.222 21.961 -5.843 1.00 42.12 100 GLN A C 1
ATOM 792 O O . GLN A 1 100 ? 7.346 21.718 -5.418 1.00 42.12 100 GLN A O 1
ATOM 797 N N . PHE A 1 101 ? 5.895 22.975 -6.662 1.00 41.31 101 PHE A N 1
ATOM 798 C CA . PHE A 1 101 ? 6.180 24.418 -6.605 1.00 41.31 101 PHE A CA 1
ATOM 799 C C . PHE A 1 101 ? 5.363 25.112 -7.705 1.00 41.31 101 PHE A C 1
ATOM 801 O O . PHE A 1 101 ? 5.437 24.649 -8.869 1.00 41.31 101 PHE A O 1
#

Radius of gyration: 13.75 Å; Cα contacts (8 Å, |Δi|>4): 176; chains: 1; bounding box: 29×37×44 Å

Solvent-accessible surface area (backbone atoms only — not comparable to full-atom values): 6060 Å² total; per-residue (Å²): 131,85,81,74,67,40,92,49,78,66,62,80,54,54,35,84,74,52,73,64,58,52,48,55,48,66,74,54,58,44,24,78,90,50,90,55,59,66,81,54,33,26,34,37,37,39,57,90,57,69,46,36,15,29,37,82,58,100,49,101,55,38,48,33,61,50,47,28,72,77,66,71,52,49,40,31,34,28,75,71,80,73,45,34,40,25,68,83,77,69,40,78,52,56,91,44,90,73,73,92,116

Foldseek 3Di:
DPPFAKPDPCVVQFADDDPVLVVVCLVVQAAPVDRDHDFQWKAQRGHPPRHIFHDPPPDNGHRVVVCCVVPVRQWIAGSPVRWIGGPVVRDIIDPGDPPPD